Protein AF-A0A525D781-F1 (afdb_monomer_lite)

Structure (mmCIF, N/CA/C/O backbone):
data_AF-A0A525D781-F1
#
_entry.id   AF-A0A525D781-F1
#
loop_
_atom_site.group_PDB
_atom_site.id
_atom_site.type_symbol
_atom_site.label_atom_id
_atom_site.label_alt_id
_atom_site.label_comp_id
_atom_site.label_asym_id
_atom_site.label_entity_id
_atom_site.label_seq_id
_atom_site.pdbx_PDB_ins_code
_atom_site.Cartn_x
_atom_site.Cartn_y
_atom_site.Cartn_z
_atom_site.occupancy
_atom_site.B_iso_or_equiv
_atom_site.auth_seq_id
_atom_site.auth_comp_id
_atom_site.auth_asym_id
_atom_site.auth_atom_id
_atom_site.pdbx_PDB_model_num
ATOM 1 N N . MET A 1 1 ? -29.267 14.393 36.631 1.00 45.75 1 MET A N 1
ATOM 2 C CA . MET A 1 1 ? -27.882 13.921 36.833 1.00 45.75 1 MET A CA 1
ATOM 3 C C . MET A 1 1 ? -27.884 13.211 38.181 1.00 45.75 1 MET A C 1
ATOM 5 O O . MET A 1 1 ? -27.932 13.897 39.189 1.00 45.75 1 MET A O 1
ATOM 9 N N . GLY A 1 2 ? -28.061 11.885 38.208 1.00 55.06 2 GLY A N 1
ATOM 10 C CA . GLY A 1 2 ? -28.203 11.140 39.469 1.00 55.06 2 GLY A CA 1
ATOM 11 C C . GLY A 1 2 ? -26.875 11.121 40.218 1.00 55.06 2 GLY A C 1
ATOM 12 O O . GLY A 1 2 ? -25.870 10.710 39.635 1.00 55.06 2 GLY A O 1
ATOM 13 N N . ASP A 1 3 ? -26.876 11.631 41.448 1.00 62.03 3 ASP A N 1
ATOM 14 C CA . ASP A 1 3 ? -25.693 11.737 42.300 1.00 62.03 3 ASP A CA 1
ATOM 15 C C . ASP A 1 3 ? -25.183 10.323 42.621 1.00 62.03 3 ASP A C 1
ATOM 17 O O . ASP A 1 3 ? -25.962 9.394 42.845 1.00 62.03 3 ASP A O 1
ATOM 21 N N . LEU A 1 4 ? -23.863 10.132 42.627 1.00 60.19 4 LEU A N 1
ATOM 22 C CA . LEU A 1 4 ? -23.218 8.823 42.830 1.00 60.19 4 LEU A CA 1
ATOM 23 C C . LEU A 1 4 ? -23.599 8.180 44.182 1.00 60.19 4 LEU A C 1
ATOM 25 O O . LEU A 1 4 ? -23.388 6.989 44.390 1.00 60.19 4 LEU A O 1
ATOM 29 N N . LYS A 1 5 ? -24.163 8.994 45.082 1.00 66.25 5 LYS A N 1
ATOM 30 C CA . LYS A 1 5 ? -24.615 8.674 46.437 1.00 66.25 5 LYS A CA 1
ATOM 31 C C . LYS A 1 5 ? -25.881 7.817 46.496 1.00 66.25 5 LYS A C 1
ATOM 33 O O . LYS A 1 5 ? -26.073 7.142 47.500 1.00 66.25 5 LYS A O 1
ATOM 38 N N . ASP A 1 6 ? -26.694 7.805 45.439 1.00 75.62 6 ASP A N 1
ATOM 39 C CA . ASP A 1 6 ? -27.956 7.047 45.399 1.00 75.62 6 ASP A CA 1
ATOM 40 C C . ASP A 1 6 ? -27.793 5.637 44.803 1.00 75.62 6 ASP A C 1
ATOM 42 O O . ASP A 1 6 ? -28.765 4.896 44.664 1.00 75.62 6 ASP A O 1
ATOM 46 N N . LYS A 1 7 ? -26.566 5.256 44.423 1.00 75.25 7 LYS A N 1
ATOM 47 C CA . LYS A 1 7 ? -26.278 3.969 43.785 1.00 75.25 7 LYS A CA 1
ATOM 48 C C . LYS A 1 7 ? -25.976 2.889 44.810 1.00 75.25 7 LYS A C 1
ATOM 50 O O . LYS A 1 7 ? -25.176 3.071 45.727 1.00 75.25 7 LYS A O 1
ATOM 55 N N . THR A 1 8 ? -26.582 1.730 44.608 1.00 84.50 8 THR A N 1
ATOM 56 C CA . THR A 1 8 ? -26.312 0.543 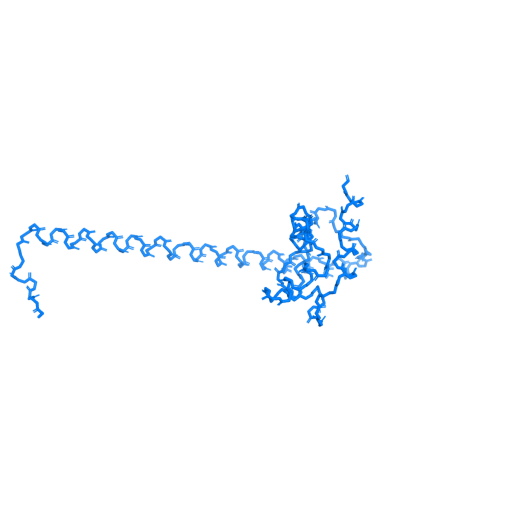45.415 1.00 84.50 8 THR A CA 1
ATOM 57 C C . THR A 1 8 ? -24.875 0.044 45.193 1.00 84.50 8 THR A C 1
ATOM 59 O O . THR A 1 8 ? -24.284 0.279 44.133 1.00 84.50 8 THR A O 1
ATOM 62 N N . PRO A 1 9 ? -24.286 -0.684 46.159 1.00 81.25 9 PRO A N 1
ATOM 63 C CA . PRO A 1 9 ? -22.937 -1.237 46.019 1.00 81.25 9 PRO A CA 1
ATOM 64 C C . PRO A 1 9 ? -22.740 -2.107 44.769 1.00 81.25 9 PRO A C 1
ATOM 66 O O . PRO A 1 9 ? -21.646 -2.132 44.212 1.00 81.25 9 PRO A O 1
ATOM 69 N N . GLU A 1 10 ? -23.787 -2.793 44.305 1.00 82.00 10 GLU A N 1
ATOM 70 C CA . GLU A 1 10 ? -23.736 -3.613 43.089 1.00 82.00 10 GLU A CA 1
ATOM 71 C C . GLU A 1 10 ? -23.741 -2.761 41.813 1.00 82.00 10 GLU A C 1
ATOM 73 O O . GLU A 1 10 ? -22.941 -3.007 40.914 1.00 82.00 10 GLU A O 1
ATOM 78 N N . GLU A 1 11 ? -24.537 -1.689 41.756 1.00 83.56 11 GLU A N 1
ATOM 79 C CA . GLU A 1 11 ? -24.507 -0.748 40.627 1.00 83.56 11 GLU A CA 1
ATOM 80 C C . GLU A 1 11 ? -23.156 -0.037 40.510 1.00 83.56 11 GLU A C 1
ATOM 82 O O . GLU A 1 11 ? -22.665 0.194 39.404 1.00 83.56 11 GLU A O 1
ATOM 87 N N . LEU A 1 12 ? -22.529 0.288 41.645 1.00 83.25 12 LEU A N 1
ATOM 88 C CA . LEU A 1 12 ? -21.184 0.859 41.669 1.00 83.25 12 LEU A CA 1
ATOM 89 C C . LEU A 1 12 ? -20.148 -0.121 41.116 1.00 83.25 12 LEU A C 1
ATOM 91 O O . LEU A 1 12 ? -19.312 0.295 40.318 1.00 83.25 12 LEU A O 1
ATOM 95 N N . LYS A 1 13 ? -20.219 -1.411 41.474 1.00 87.25 13 LYS A N 1
ATOM 96 C CA . LYS A 1 13 ? -19.325 -2.445 40.924 1.00 87.25 13 LYS A CA 1
ATOM 97 C C . LYS A 1 13 ? -19.476 -2.581 39.413 1.00 87.25 13 LYS A C 1
ATOM 99 O O . LYS A 1 13 ? -18.463 -2.642 38.719 1.00 87.25 13 LYS A O 1
ATOM 104 N N . THR A 1 14 ? -20.707 -2.600 38.903 1.00 88.25 14 THR A N 1
ATOM 105 C CA . THR A 1 14 ? -20.962 -2.694 37.459 1.00 88.25 14 THR A CA 1
ATOM 106 C C . THR A 1 14 ? -20.393 -1.487 36.722 1.00 88.25 14 THR A C 1
ATOM 108 O O . THR A 1 14 ? -19.633 -1.661 35.777 1.00 88.25 14 THR A O 1
ATOM 111 N N . ILE A 1 15 ? -20.648 -0.268 37.209 1.00 90.25 15 ILE A N 1
ATOM 112 C CA . ILE A 1 15 ? -20.107 0.957 36.597 1.00 90.25 15 ILE A CA 1
ATOM 113 C C . ILE A 1 15 ? -18.580 0.953 36.612 1.00 90.25 15 ILE A C 1
ATOM 115 O O . ILE A 1 15 ? -17.954 1.314 35.616 1.00 90.25 15 ILE A O 1
ATOM 119 N N . LEU A 1 16 ? -17.970 0.544 37.728 1.00 89.00 16 LEU A N 1
ATOM 120 C CA . LEU A 1 16 ? -16.516 0.469 37.830 1.00 89.00 16 LEU A CA 1
ATOM 121 C C . LEU A 1 16 ?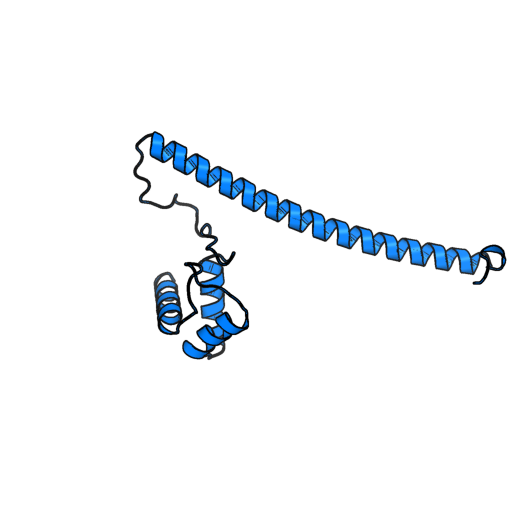 -15.948 -0.546 36.836 1.00 89.00 16 LEU A C 1
ATOM 123 O O . LEU A 1 16 ? -14.957 -0.258 36.173 1.00 89.00 16 LEU A O 1
ATOM 127 N N . SER A 1 17 ? -16.590 -1.710 36.707 1.00 91.75 17 SER A N 1
ATOM 128 C CA . SER A 1 17 ? -16.201 -2.760 35.765 1.00 91.75 17 SER A CA 1
ATOM 129 C C . SER A 1 17 ? -16.317 -2.295 34.313 1.00 91.75 17 SER A C 1
ATOM 131 O O . SER A 1 17 ? -15.383 -2.488 33.532 1.00 91.75 17 SER A O 1
ATOM 133 N N . ASP A 1 18 ? -17.404 -1.604 33.972 1.00 91.44 18 ASP A N 1
ATOM 134 C CA . ASP A 1 18 ? -17.629 -1.049 32.639 1.00 91.44 18 ASP A CA 1
ATOM 135 C C . ASP A 1 18 ? -16.590 0.022 32.296 1.00 91.44 18 ASP A C 1
ATOM 137 O O . ASP A 1 18 ? -16.028 0.015 31.197 1.00 91.44 18 ASP A O 1
ATOM 141 N N . GLN A 1 19 ? -16.269 0.909 33.245 1.00 92.62 19 GLN A N 1
ATOM 142 C CA . GLN A 1 19 ? -15.215 1.907 33.060 1.00 92.62 19 GLN A CA 1
ATOM 143 C C . GLN A 1 19 ? -13.839 1.264 32.911 1.00 92.62 19 GLN A C 1
ATOM 145 O O . GLN A 1 19 ? -13.076 1.668 32.035 1.00 92.62 19 GLN A O 1
ATOM 150 N N . PHE A 1 20 ? -13.530 0.240 33.708 1.00 94.56 20 PHE A N 1
ATOM 151 C CA . PHE A 1 20 ? -12.269 -0.487 33.589 1.00 94.56 20 PHE A CA 1
ATOM 152 C C . PHE A 1 20 ? -12.162 -1.180 32.229 1.00 94.56 20 PHE A C 1
ATOM 154 O O . PHE A 1 20 ? -11.141 -1.068 31.559 1.00 94.56 20 PHE A O 1
ATOM 161 N N . SER A 1 21 ? -13.244 -1.816 31.772 1.00 93.62 21 SER A N 1
ATOM 162 C CA . SER A 1 21 ? -13.314 -2.440 30.449 1.00 93.62 21 SER A CA 1
ATOM 163 C C . SER A 1 21 ? -13.119 -1.415 29.329 1.00 93.62 21 SER A C 1
ATOM 165 O O . SER A 1 21 ? -12.348 -1.645 28.393 1.00 93.62 21 SER A O 1
ATOM 167 N N . ALA A 1 22 ? -13.775 -0.256 29.424 1.00 93.31 22 ALA A N 1
ATOM 168 C CA . ALA A 1 22 ? -13.625 0.830 28.460 1.00 93.31 22 ALA A CA 1
ATOM 169 C C . ALA A 1 22 ? -12.191 1.382 28.435 1.00 93.31 22 ALA A C 1
ATOM 171 O O . ALA A 1 22 ? -11.635 1.603 27.355 1.00 93.31 22 ALA A O 1
ATOM 172 N N . LEU A 1 23 ? -11.575 1.545 29.608 1.00 95.94 23 LEU A N 1
ATOM 173 C CA . LEU A 1 23 ? -10.205 2.022 29.752 1.00 95.94 23 LEU A CA 1
ATOM 174 C C . LEU A 1 23 ? -9.203 1.009 29.190 1.00 95.94 23 LEU A C 1
ATOM 176 O O . LEU A 1 23 ? -8.345 1.392 28.399 1.00 95.94 23 LEU A O 1
ATOM 180 N N . SER A 1 24 ? -9.361 -0.285 29.484 1.00 93.81 24 SER A N 1
ATOM 181 C CA . SER A 1 24 ? -8.535 -1.352 28.902 1.00 93.81 24 SER A CA 1
ATOM 182 C C . SER A 1 24 ? -8.631 -1.386 27.375 1.00 93.81 24 SER A C 1
ATOM 184 O O . SER A 1 24 ? -7.610 -1.463 26.696 1.00 93.81 24 SER A O 1
ATOM 186 N N . LYS A 1 25 ? -9.840 -1.257 26.812 1.00 93.06 25 LYS A N 1
ATOM 187 C CA . LYS A 1 25 ? -10.034 -1.175 25.353 1.00 93.06 25 LYS A CA 1
ATOM 188 C C . LYS A 1 25 ? -9.361 0.058 24.752 1.00 93.06 25 LYS A C 1
ATOM 190 O O . LYS A 1 25 ? -8.808 -0.015 23.658 1.00 93.06 25 LYS A O 1
ATOM 195 N N . SER A 1 26 ? -9.427 1.196 25.442 1.00 94.56 26 SER A N 1
ATOM 196 C CA . SER A 1 26 ? -8.770 2.424 24.990 1.00 94.56 26 SER A CA 1
ATOM 197 C C . SER A 1 26 ? -7.249 2.306 25.025 1.00 94.56 26 SER A C 1
ATOM 199 O O . SER A 1 26 ? -6.592 2.750 24.087 1.00 94.56 26 SER A O 1
ATOM 201 N N . LEU A 1 27 ? -6.699 1.685 26.070 1.00 94.00 27 LEU A N 1
ATOM 202 C CA . LEU A 1 27 ? -5.265 1.443 26.192 1.00 94.00 27 LEU A CA 1
ATOM 203 C C . LEU A 1 27 ? -4.761 0.515 25.079 1.00 94.00 27 LEU A C 1
ATOM 205 O O . LEU A 1 27 ? -3.734 0.809 24.477 1.00 94.00 27 LEU A O 1
ATOM 209 N N . GLY A 1 28 ? -5.519 -0.538 24.747 1.00 92.62 28 GLY A N 1
ATOM 210 C CA . GLY A 1 28 ? -5.201 -1.425 23.623 1.00 92.62 28 GLY A CA 1
ATOM 211 C C . GLY A 1 28 ? -5.072 -0.668 22.298 1.00 92.62 28 GLY A C 1
ATOM 212 O O . GLY A 1 28 ? -4.036 -0.742 21.646 1.00 92.62 28 GLY A O 1
ATOM 213 N N . ARG A 1 29 ? -6.065 0.166 21.959 1.00 92.81 29 ARG A N 1
ATOM 214 C CA . ARG A 1 29 ? -6.011 1.001 20.743 1.00 92.81 29 ARG A CA 1
ATOM 215 C C . ARG A 1 29 ? -4.847 1.994 20.748 1.00 92.81 29 ARG A C 1
ATOM 217 O O . ARG A 1 29 ? -4.232 2.224 19.714 1.00 92.81 29 ARG A O 1
ATOM 224 N N . PHE A 1 30 ? -4.539 2.598 21.897 1.00 93.19 30 PHE A N 1
ATOM 225 C CA . PHE A 1 30 ? -3.398 3.510 22.017 1.00 93.19 30 PHE A CA 1
ATOM 226 C C . PHE A 1 30 ? -2.070 2.788 21.760 1.00 93.19 30 PHE A C 1
ATOM 228 O O . PHE A 1 30 ? -1.195 3.328 21.087 1.00 93.19 30 PHE A O 1
ATOM 235 N N . MET A 1 31 ? -1.918 1.561 22.261 1.00 89.19 31 MET A N 1
ATOM 236 C CA . MET A 1 31 ? -0.732 0.749 21.997 1.00 89.19 31 MET A CA 1
ATOM 237 C C . MET A 1 31 ? -0.610 0.371 20.517 1.00 89.19 31 MET A C 1
ATOM 239 O O . MET A 1 31 ? 0.479 0.502 19.970 1.00 89.19 31 MET A O 1
ATOM 243 N N . GLU A 1 32 ? -1.705 -0.018 19.858 1.00 90.06 32 GLU A N 1
ATOM 244 C CA . GLU A 1 32 ? -1.719 -0.327 18.416 1.00 90.06 32 GLU A CA 1
ATOM 245 C C . GLU A 1 32 ? -1.263 0.869 17.566 1.00 90.06 32 GLU A C 1
ATOM 247 O O . GLU A 1 32 ? -0.444 0.715 16.661 1.00 90.06 32 GLU A O 1
ATOM 252 N N . ILE A 1 33 ? -1.740 2.077 17.888 1.00 88.12 33 ILE A N 1
ATOM 253 C CA . ILE A 1 33 ? -1.347 3.303 17.178 1.00 88.12 33 ILE A CA 1
ATOM 254 C C . ILE A 1 33 ? 0.144 3.604 17.384 1.00 88.12 33 ILE A C 1
ATOM 256 O O . ILE A 1 33 ? 0.862 3.815 16.409 1.00 88.12 33 ILE A O 1
ATOM 260 N N . ASN A 1 34 ? 0.632 3.576 18.630 1.00 87.44 34 ASN A N 1
ATOM 261 C CA . ASN A 1 34 ? 2.053 3.820 18.907 1.00 87.44 34 ASN A CA 1
ATOM 262 C C . ASN A 1 34 ? 2.960 2.753 18.289 1.00 87.44 34 ASN A C 1
ATOM 264 O O . ASN A 1 34 ? 4.086 3.055 17.892 1.00 87.44 34 ASN A O 1
ATOM 268 N N . GLN A 1 35 ? 2.494 1.506 18.209 1.00 88.94 35 GLN A N 1
ATOM 269 C CA . GLN A 1 35 ? 3.222 0.442 17.535 1.00 88.94 35 GLN A CA 1
ATOM 270 C C . GLN A 1 35 ? 3.345 0.742 16.038 1.00 88.94 35 GLN A C 1
ATOM 272 O O . GLN A 1 35 ? 4.458 0.732 15.515 1.00 88.94 35 GLN A O 1
ATOM 277 N N . ALA A 1 36 ? 2.241 1.087 15.369 1.00 80.69 36 ALA A N 1
ATOM 278 C CA . ALA A 1 36 ? 2.262 1.456 13.954 1.00 80.69 36 ALA A CA 1
ATOM 279 C C . ALA A 1 36 ? 3.173 2.669 13.679 1.00 80.69 36 ALA A C 1
ATOM 281 O O . ALA A 1 36 ? 3.896 2.694 12.679 1.00 80.69 36 ALA A O 1
ATOM 282 N N . GLU A 1 37 ? 3.184 3.652 14.584 1.00 81.69 37 GLU A N 1
ATOM 283 C CA . GLU A 1 37 ? 4.069 4.817 14.503 1.00 81.69 37 GLU A CA 1
ATOM 284 C C . GLU A 1 37 ? 5.542 4.435 14.690 1.00 81.69 37 GLU A C 1
ATOM 286 O O . GLU A 1 37 ? 6.389 4.829 13.888 1.00 81.69 37 GLU A O 1
ATOM 291 N N . THR A 1 38 ? 5.849 3.585 15.672 1.00 77.12 38 THR A N 1
ATOM 292 C CA . THR A 1 38 ? 7.210 3.078 15.910 1.00 77.12 38 THR A CA 1
ATOM 293 C C . THR A 1 38 ? 7.727 2.288 14.708 1.00 77.12 38 THR A C 1
ATOM 295 O O . THR A 1 38 ? 8.861 2.479 14.272 1.00 77.12 38 THR A O 1
ATOM 298 N N . GLU A 1 39 ? 6.893 1.428 14.126 1.00 80.00 39 GLU A N 1
ATOM 299 C CA . GLU A 1 39 ? 7.237 0.675 12.922 1.00 80.00 39 GLU A CA 1
ATOM 300 C C . GLU A 1 39 ? 7.484 1.609 11.732 1.00 80.00 39 GLU A C 1
ATOM 302 O O . GLU A 1 39 ? 8.442 1.415 10.984 1.00 80.00 39 GLU A O 1
ATOM 307 N N . SER A 1 40 ? 6.676 2.662 11.575 1.00 72.75 40 SER A N 1
ATOM 308 C CA . SER A 1 40 ? 6.890 3.676 10.538 1.00 72.75 40 SER A CA 1
ATOM 309 C C . SER A 1 40 ? 8.198 4.438 10.724 1.00 72.75 40 SER A C 1
ATOM 311 O O . SER A 1 40 ? 8.934 4.649 9.757 1.00 72.75 40 SER A O 1
ATOM 313 N N . GLN A 1 41 ? 8.520 4.804 11.964 1.00 79.06 41 GLN A N 1
ATOM 314 C CA . GLN A 1 41 ? 9.767 5.483 12.291 1.00 79.06 41 GLN A CA 1
ATOM 315 C C . GLN A 1 41 ? 10.977 4.585 12.014 1.00 79.06 41 GLN A C 1
ATOM 317 O O . GLN A 1 41 ? 11.959 5.043 11.434 1.00 79.06 41 GLN A O 1
ATOM 322 N N . ASN A 1 42 ? 10.895 3.297 12.360 1.00 71.69 42 ASN A N 1
ATOM 323 C CA . ASN A 1 42 ? 11.948 2.322 12.079 1.00 71.69 42 ASN A CA 1
ATOM 324 C C . ASN A 1 42 ? 12.176 2.155 10.574 1.00 71.69 42 ASN A C 1
ATOM 326 O O . ASN A 1 42 ? 13.323 2.213 10.137 1.00 71.69 42 ASN A O 1
ATOM 330 N N . ARG A 1 43 ? 11.102 2.063 9.778 1.00 73.00 43 ARG A N 1
ATOM 331 C CA . ARG A 1 43 ? 11.200 2.030 8.308 1.00 73.00 43 ARG A CA 1
ATOM 332 C C . ARG A 1 43 ? 11.893 3.274 7.752 1.00 73.00 43 ARG A C 1
ATOM 334 O O . ARG A 1 43 ? 12.744 3.173 6.872 1.00 73.00 43 ARG A O 1
ATOM 341 N N . CYS A 1 44 ? 11.556 4.454 8.274 1.00 73.88 44 CYS A N 1
ATOM 342 C CA . CYS A 1 44 ? 12.191 5.705 7.861 1.00 73.88 44 CYS A CA 1
ATOM 343 C C . CYS A 1 44 ? 13.681 5.744 8.242 1.00 73.88 44 CYS A C 1
ATOM 345 O O . CYS A 1 44 ? 14.524 6.094 7.416 1.00 73.88 44 CYS A O 1
ATOM 347 N N . ASN A 1 45 ? 14.021 5.336 9.466 1.00 71.50 45 ASN A N 1
ATOM 348 C CA . ASN A 1 45 ? 15.399 5.313 9.958 1.00 71.50 45 ASN A CA 1
ATOM 349 C C . ASN A 1 45 ? 16.280 4.347 9.164 1.00 71.50 45 ASN A C 1
ATOM 351 O O . ASN A 1 45 ? 17.399 4.702 8.794 1.00 71.50 45 ASN A O 1
ATOM 355 N N . GLU A 1 46 ? 15.769 3.149 8.878 1.00 72.31 46 GLU A N 1
ATOM 356 C CA . GLU A 1 46 ? 16.432 2.179 8.009 1.00 72.31 46 GLU A CA 1
ATOM 357 C C . GLU A 1 46 ? 16.678 2.810 6.638 1.00 72.31 46 GLU A C 1
ATOM 359 O O . GLU A 1 46 ? 17.812 2.845 6.161 1.00 72.31 46 GLU A O 1
ATOM 364 N N . SER A 1 47 ? 15.660 3.469 6.079 1.00 69.75 47 SER A N 1
ATOM 365 C CA . SER A 1 47 ? 15.770 4.136 4.788 1.00 69.75 47 SER A CA 1
ATOM 366 C C . SER A 1 47 ? 16.868 5.207 4.723 1.00 69.75 47 SER A C 1
ATOM 368 O O . SER A 1 47 ? 17.681 5.276 3.793 1.00 69.75 47 SER A O 1
ATOM 370 N N . VAL A 1 48 ? 16.913 6.049 5.753 1.00 71.00 48 VAL A N 1
ATOM 371 C CA . VAL A 1 48 ? 17.940 7.080 5.910 1.00 71.00 48 VAL A CA 1
ATOM 372 C C . VAL A 1 48 ? 19.328 6.449 6.050 1.00 71.00 48 VAL A C 1
ATOM 374 O O . VAL A 1 48 ? 20.286 6.952 5.461 1.00 71.00 48 VAL A O 1
ATOM 377 N N . SER A 1 49 ? 19.444 5.327 6.765 1.00 69.75 49 SER A N 1
ATOM 378 C CA . SER A 1 49 ? 20.697 4.575 6.883 1.00 69.75 49 SER A CA 1
ATOM 379 C C . SER A 1 49 ? 21.205 4.107 5.514 1.00 69.75 49 SER A C 1
ATOM 381 O O . SER A 1 49 ? 22.337 4.423 5.147 1.00 69.75 49 SER A O 1
ATOM 383 N N . HIS A 1 50 ? 20.342 3.484 4.701 1.00 65.81 50 HIS A N 1
ATOM 384 C CA . HIS A 1 50 ? 20.685 3.041 3.341 1.00 65.81 50 HIS A CA 1
ATOM 385 C C . HIS A 1 50 ? 21.144 4.199 2.446 1.00 65.81 50 HIS A C 1
ATOM 387 O O . HIS A 1 50 ? 22.110 4.072 1.687 1.00 65.81 50 HIS A O 1
ATOM 393 N N . PHE A 1 51 ? 20.491 5.359 2.553 1.00 80.94 51 PHE A N 1
ATOM 394 C CA . PHE A 1 51 ? 20.913 6.563 1.841 1.00 80.94 51 PHE A CA 1
ATOM 395 C C . PHE A 1 51 ? 22.333 6.998 2.232 1.00 80.94 51 PHE A C 1
ATOM 397 O O . PHE A 1 51 ? 23.159 7.265 1.355 1.00 80.94 51 PHE A O 1
ATOM 404 N N . PHE A 1 52 ? 22.650 7.034 3.529 1.00 82.19 52 PHE A N 1
ATOM 405 C CA . PHE A 1 52 ? 23.988 7.403 3.989 1.00 82.19 52 PHE A CA 1
ATOM 406 C C . PHE A 1 52 ? 25.052 6.388 3.573 1.00 82.19 52 PHE A C 1
ATOM 408 O O . PHE A 1 52 ? 26.123 6.797 3.123 1.00 82.19 52 PHE A O 1
ATOM 415 N N . THR A 1 53 ? 24.755 5.088 3.631 1.00 74.00 53 THR A N 1
ATOM 416 C CA . THR A 1 53 ? 25.644 4.040 3.107 1.00 74.00 53 THR A CA 1
ATOM 417 C C . THR A 1 53 ? 25.929 4.255 1.620 1.00 74.00 53 THR A C 1
ATOM 419 O O . THR A 1 53 ? 27.077 4.155 1.185 1.00 74.00 53 THR A O 1
ATOM 422 N N . ARG A 1 54 ? 24.919 4.652 0.836 1.00 70.75 54 ARG A N 1
ATOM 423 C CA . ARG A 1 54 ? 25.088 4.961 -0.590 1.00 70.75 54 ARG A CA 1
ATOM 424 C C . ARG A 1 54 ? 25.970 6.187 -0.834 1.00 70.75 54 ARG A C 1
ATOM 426 O O . ARG A 1 54 ? 26.784 6.169 -1.755 1.00 70.75 54 ARG A O 1
ATOM 433 N N . ILE A 1 55 ? 25.832 7.240 -0.024 1.00 77.81 55 ILE A N 1
ATOM 434 C CA . ILE A 1 55 ? 26.726 8.408 -0.092 1.00 77.81 55 ILE A CA 1
ATOM 435 C C . ILE A 1 55 ? 28.162 7.992 0.217 1.00 77.81 55 ILE A C 1
ATOM 437 O O . ILE A 1 55 ? 29.077 8.401 -0.491 1.00 77.81 55 ILE A O 1
ATOM 441 N N . GLN A 1 56 ? 28.369 7.180 1.253 1.00 76.50 56 GLN A N 1
ATOM 442 C CA . GLN A 1 56 ? 29.707 6.722 1.621 1.00 76.50 56 GLN A CA 1
ATOM 443 C C . GLN A 1 56 ? 30.362 5.929 0.484 1.00 76.50 56 GLN A C 1
ATOM 445 O O . GLN A 1 56 ? 31.495 6.232 0.123 1.00 76.50 56 GLN A O 1
ATOM 450 N N . ALA A 1 57 ? 29.631 5.000 -0.140 1.00 72.81 57 ALA A N 1
ATOM 451 C CA . ALA A 1 57 ? 30.110 4.239 -1.295 1.00 72.81 57 ALA A CA 1
ATOM 452 C C . ALA A 1 57 ? 30.449 5.145 -2.496 1.00 72.81 57 ALA A C 1
ATOM 454 O O . ALA A 1 57 ? 31.498 4.997 -3.123 1.00 72.81 57 ALA A O 1
ATOM 455 N N . PHE A 1 58 ? 29.606 6.145 -2.782 1.00 79.06 58 PHE A N 1
ATOM 456 C CA . PHE A 1 58 ? 29.880 7.131 -3.832 1.00 79.06 58 PHE A CA 1
ATOM 457 C C . PHE A 1 58 ? 31.163 7.921 -3.570 1.00 79.06 58 PHE A C 1
ATOM 459 O O . PHE A 1 58 ? 31.997 8.072 -4.462 1.00 79.06 58 PHE A O 1
ATOM 466 N N . LEU A 1 59 ? 31.328 8.421 -2.343 1.00 80.19 59 LEU A N 1
ATOM 467 C CA . LEU A 1 59 ? 32.511 9.179 -1.940 1.00 80.19 59 LEU A CA 1
ATOM 468 C C . LEU A 1 59 ? 33.776 8.309 -1.937 1.00 80.19 59 LEU A C 1
ATOM 470 O O . LEU A 1 59 ? 34.861 8.823 -2.198 1.00 80.19 59 LEU A O 1
ATOM 474 N N . ALA A 1 60 ? 33.637 7.003 -1.703 1.00 85.00 60 ALA A N 1
ATOM 475 C CA . ALA A 1 60 ? 34.711 6.020 -1.829 1.00 85.00 60 ALA A CA 1
ATOM 476 C C . ALA A 1 60 ? 35.069 5.680 -3.292 1.00 85.00 60 ALA A C 1
ATOM 478 O O . ALA A 1 60 ? 36.012 4.929 -3.533 1.00 85.00 60 ALA A O 1
ATOM 479 N N . GLY A 1 61 ? 34.358 6.246 -4.276 1.00 78.25 61 GLY A N 1
ATOM 480 C CA . GLY A 1 61 ? 34.609 6.019 -5.700 1.00 78.25 61 GLY A CA 1
ATOM 481 C C . GLY A 1 61 ? 34.032 4.706 -6.232 1.00 78.25 61 GLY A C 1
ATOM 482 O O . GLY A 1 61 ? 34.418 4.268 -7.317 1.00 78.25 61 GLY A O 1
ATOM 483 N N . GLU A 1 62 ? 33.115 4.071 -5.497 1.00 75.56 62 GLU A N 1
ATOM 484 C CA . GLU A 1 62 ? 32.451 2.845 -5.936 1.00 75.56 62 GLU A CA 1
ATOM 485 C C . GLU A 1 62 ? 31.388 3.131 -7.009 1.00 75.56 62 GLU A C 1
ATOM 487 O O . GLU A 1 62 ? 30.6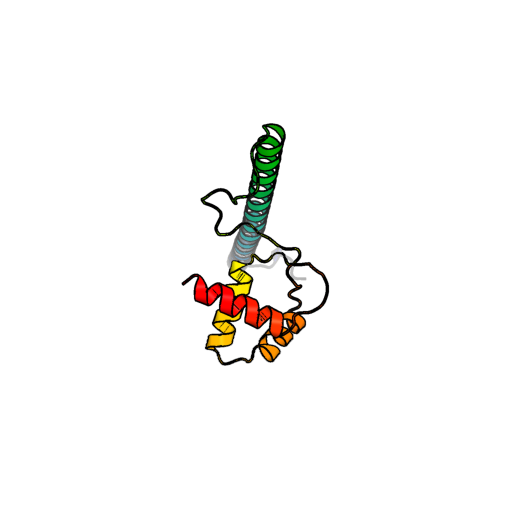91 4.152 -7.007 1.00 75.56 62 GLU A O 1
ATOM 492 N N . ASN A 1 63 ? 31.249 2.207 -7.962 1.00 64.44 63 ASN A N 1
ATOM 493 C CA . ASN A 1 63 ? 30.283 2.335 -9.046 1.00 64.44 63 ASN A CA 1
ATOM 494 C C . ASN A 1 63 ? 28.873 1.960 -8.555 1.00 64.44 63 ASN A C 1
ATOM 496 O O . ASN A 1 63 ? 28.532 0.786 -8.443 1.00 64.44 63 ASN A O 1
ATOM 500 N N . ILE A 1 64 ? 28.029 2.965 -8.311 1.00 62.53 64 ILE A N 1
ATOM 501 C CA . ILE A 1 64 ? 26.679 2.802 -7.737 1.00 62.53 64 ILE A CA 1
ATOM 502 C C . ILE A 1 64 ? 25.611 2.291 -8.730 1.00 62.53 64 ILE A C 1
ATOM 504 O O . ILE A 1 64 ? 24.411 2.523 -8.541 1.00 62.53 64 ILE A O 1
ATOM 508 N N . SER A 1 65 ? 26.017 1.647 -9.827 1.00 55.62 65 SER A N 1
ATOM 509 C CA . SER A 1 65 ? 25.097 1.236 -10.900 1.00 55.62 65 SER A CA 1
ATOM 510 C C . SER A 1 65 ? 24.340 -0.063 -10.611 1.00 55.62 65 SER A C 1
ATOM 512 O O . SER A 1 65 ? 23.422 -0.396 -11.359 1.00 55.62 65 SER A O 1
ATOM 514 N N . GLN A 1 66 ? 24.681 -0.792 -9.543 1.00 51.09 66 GLN A N 1
ATOM 515 C CA . GLN A 1 66 ? 23.948 -1.989 -9.129 1.00 51.09 66 GLN A CA 1
ATOM 516 C C . GLN A 1 66 ? 23.209 -1.768 -7.801 1.00 51.09 66 GLN A C 1
ATOM 518 O O . GLN A 1 66 ? 23.795 -1.220 -6.866 1.00 51.09 66 GLN A O 1
ATOM 523 N N . PRO A 1 67 ? 21.931 -2.186 -7.696 1.00 48.28 67 PRO A N 1
ATOM 524 C CA . PRO A 1 67 ? 21.282 -2.329 -6.400 1.00 48.28 67 PRO A CA 1
ATOM 525 C C . PRO A 1 67 ? 22.042 -3.383 -5.587 1.00 48.28 67 PRO A C 1
ATOM 527 O O . PRO A 1 67 ? 22.430 -4.421 -6.130 1.00 48.28 67 PRO A O 1
ATOM 530 N N . LEU A 1 68 ? 22.284 -3.096 -4.306 1.00 50.16 68 LEU A N 1
ATOM 531 C CA . LEU A 1 68 ? 22.919 -4.032 -3.381 1.00 50.16 68 LEU A CA 1
ATOM 532 C C . LEU A 1 68 ? 22.115 -5.337 -3.392 1.00 50.16 68 LEU A C 1
ATOM 534 O O . LEU A 1 68 ? 20.893 -5.338 -3.225 1.00 50.16 68 LEU A O 1
ATOM 538 N N . SER A 1 69 ? 22.801 -6.446 -3.664 1.00 44.69 69 SER A N 1
ATOM 539 C CA . SER A 1 69 ? 22.204 -7.777 -3.734 1.00 44.69 69 SER A CA 1
ATOM 540 C C . SER A 1 69 ? 21.590 -8.125 -2.376 1.00 44.69 69 SER A C 1
ATOM 542 O O . SER A 1 69 ? 22.308 -8.465 -1.438 1.00 44.69 69 SER A O 1
ATOM 544 N N . GLY A 1 70 ? 20.269 -7.986 -2.283 1.00 44.38 70 GLY A N 1
ATOM 545 C CA . GLY A 1 70 ? 19.476 -8.192 -1.070 1.00 44.38 70 GLY A CA 1
ATOM 546 C C . GLY A 1 70 ? 18.206 -7.334 -1.017 1.00 44.38 70 GLY A C 1
ATOM 547 O O . GLY A 1 70 ? 17.275 -7.675 -0.298 1.00 44.38 70 GLY A O 1
ATOM 548 N N . GLU A 1 71 ? 18.123 -6.259 -1.807 1.00 46.25 71 GLU A N 1
ATOM 549 C CA . GLU A 1 71 ? 17.030 -5.277 -1.732 1.00 46.25 71 GLU A CA 1
ATOM 550 C C . GLU A 1 71 ? 15.929 -5.493 -2.793 1.00 46.25 71 GLU A C 1
ATOM 552 O O . GLU A 1 71 ? 15.686 -4.661 -3.670 1.00 46.25 71 GLU A O 1
ATOM 557 N N . GLU A 1 72 ? 15.204 -6.608 -2.713 1.00 44.66 72 GLU A N 1
ATOM 558 C CA . GLU A 1 72 ? 13.909 -6.755 -3.392 1.00 44.66 72 GLU A CA 1
ATOM 559 C C . GLU A 1 72 ? 12.798 -6.104 -2.547 1.00 44.66 72 GLU A C 1
ATOM 561 O O . GLU A 1 72 ? 12.003 -6.791 -1.919 1.00 44.66 72 GLU A O 1
ATOM 566 N N . GLY A 1 73 ? 12.743 -4.770 -2.496 1.00 43.81 73 GLY A N 1
ATOM 567 C CA . GLY A 1 73 ? 11.643 -4.077 -1.795 1.00 43.81 73 GLY A CA 1
ATOM 568 C C . GLY A 1 73 ? 11.779 -2.563 -1.630 1.00 43.81 73 GLY A C 1
ATOM 569 O O . GLY A 1 73 ? 10.828 -1.892 -1.240 1.00 43.81 73 GLY A O 1
ATOM 570 N N . TYR A 1 74 ? 12.935 -1.992 -1.958 1.00 50.16 74 TYR A N 1
ATOM 571 C CA . TYR A 1 74 ? 13.333 -0.691 -1.429 1.00 50.16 74 TYR A CA 1
ATOM 572 C C . TYR A 1 74 ? 13.217 0.470 -2.441 1.00 50.16 74 TYR A C 1
ATOM 574 O O . TYR A 1 74 ? 14.137 1.249 -2.669 1.00 50.16 74 TYR A O 1
ATOM 582 N N . VAL A 1 75 ? 12.062 0.601 -3.097 1.00 51.97 75 VAL A N 1
ATOM 583 C CA . VAL A 1 75 ? 11.716 1.842 -3.815 1.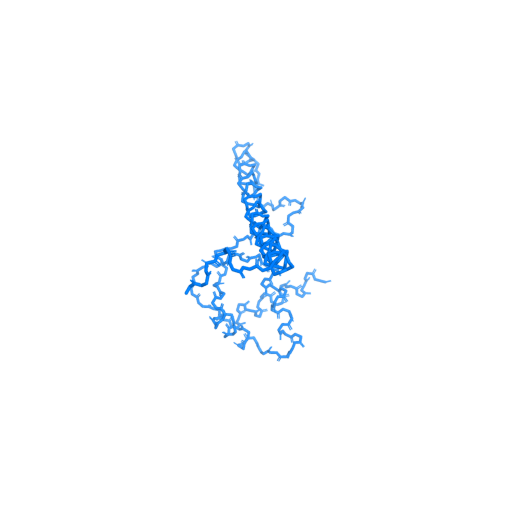00 51.97 75 VAL A CA 1
ATOM 584 C C . VAL A 1 75 ? 10.315 2.238 -3.389 1.00 51.97 75 VAL A C 1
ATOM 586 O O . VAL A 1 75 ? 9.344 1.813 -4.014 1.00 51.97 75 VAL A O 1
ATOM 589 N N . ILE A 1 76 ? 10.230 3.013 -2.306 1.00 50.75 76 ILE A N 1
ATOM 590 C CA . ILE A 1 76 ? 9.033 3.788 -1.985 1.00 50.75 76 ILE A CA 1
ATOM 591 C C . ILE A 1 76 ? 9.047 4.961 -2.961 1.00 50.75 76 ILE A C 1
ATOM 593 O O . ILE A 1 76 ? 9.899 5.847 -2.889 1.00 50.75 76 ILE A O 1
ATOM 597 N N . ASP A 1 77 ? 8.182 4.892 -3.961 1.00 56.16 77 ASP A N 1
ATOM 598 C CA . ASP A 1 77 ? 8.005 5.984 -4.906 1.00 56.16 77 ASP A CA 1
ATOM 599 C C . ASP A 1 77 ? 7.285 7.172 -4.233 1.00 56.16 77 ASP A C 1
ATOM 601 O O . ASP A 1 77 ? 6.925 7.136 -3.054 1.00 56.16 77 ASP A O 1
ATOM 605 N N . ALA A 1 78 ? 7.026 8.243 -4.986 1.00 53.88 78 ALA A N 1
ATOM 606 C CA . ALA A 1 78 ? 6.240 9.370 -4.477 1.00 53.88 78 ALA A CA 1
ATOM 607 C C . ALA A 1 78 ? 4.808 8.978 -4.037 1.00 53.88 78 ALA A C 1
ATOM 609 O O . ALA A 1 78 ? 4.118 9.799 -3.437 1.00 53.88 78 ALA A O 1
ATOM 610 N N . SER A 1 79 ? 4.361 7.753 -4.339 1.00 55.94 79 SER A N 1
ATOM 611 C CA . SER A 1 79 ? 3.066 7.201 -3.946 1.00 55.94 79 SER A CA 1
ATOM 612 C C . SER A 1 79 ? 3.057 6.540 -2.576 1.00 55.94 79 SER A C 1
ATOM 614 O O . SER A 1 79 ? 1.981 6.228 -2.073 1.00 55.94 79 SER A O 1
ATOM 616 N N . GLY A 1 80 ? 4.219 6.351 -1.945 1.00 62.88 80 GLY A N 1
ATOM 617 C CA . GLY A 1 80 ? 4.295 5.617 -0.685 1.00 62.88 80 GLY A CA 1
ATOM 618 C C . GLY A 1 80 ? 4.157 4.102 -0.862 1.00 62.88 80 GLY A C 1
ATOM 619 O O . GLY A 1 80 ? 4.228 3.380 0.129 1.00 62.88 80 GLY A O 1
ATOM 620 N N . HIS A 1 81 ? 3.992 3.620 -2.098 1.00 67.56 81 HIS A N 1
ATOM 621 C CA . HIS A 1 81 ? 3.906 2.203 -2.419 1.00 67.56 81 HIS A CA 1
ATOM 622 C C . HIS A 1 81 ? 5.225 1.692 -2.979 1.00 67.56 81 HIS A C 1
ATOM 624 O O . HIS A 1 81 ? 5.920 2.360 -3.751 1.00 67.56 81 HIS A O 1
ATOM 630 N N . THR A 1 82 ? 5.560 0.454 -2.636 1.00 77.50 82 THR A N 1
ATOM 631 C CA . THR A 1 82 ? 6.671 -0.217 -3.300 1.00 77.50 82 THR A CA 1
ATOM 632 C C . THR A 1 82 ? 6.255 -0.634 -4.707 1.00 77.50 82 THR A C 1
ATOM 634 O O . THR A 1 82 ? 5.105 -0.994 -4.981 1.00 77.50 82 THR A O 1
ATOM 637 N N . LYS A 1 83 ? 7.215 -0.674 -5.635 1.00 80.44 83 LYS A N 1
ATOM 638 C CA . LYS A 1 83 ? 6.973 -1.221 -6.982 1.00 80.44 83 LYS A CA 1
ATOM 639 C C . LYS A 1 83 ? 6.365 -2.628 -6.942 1.00 80.44 83 LYS A C 1
ATOM 641 O O . LYS A 1 83 ? 5.555 -2.961 -7.805 1.00 80.44 83 LYS A O 1
ATOM 646 N N . GLN A 1 84 ? 6.745 -3.443 -5.959 1.00 79.69 84 GLN A N 1
ATOM 647 C CA . GLN A 1 84 ? 6.217 -4.794 -5.776 1.00 79.69 84 GLN A CA 1
ATOM 648 C C . GLN A 1 84 ? 4.748 -4.796 -5.346 1.00 79.69 84 GLN A C 1
ATOM 650 O O . GLN A 1 84 ? 3.978 -5.592 -5.880 1.00 79.69 84 GLN A O 1
ATOM 655 N N . GLU A 1 85 ? 4.337 -3.904 -4.445 1.00 82.44 85 GLU A N 1
ATOM 656 C CA . GLU A 1 85 ? 2.935 -3.761 -4.028 1.00 82.44 85 GLU A CA 1
ATOM 657 C C . GLU A 1 85 ? 2.047 -3.369 -5.207 1.00 82.44 85 GLU A C 1
ATOM 659 O O . GLU A 1 85 ? 1.040 -4.026 -5.480 1.00 82.44 85 GLU A O 1
ATOM 664 N N . VAL A 1 86 ? 2.468 -2.353 -5.966 1.00 87.62 86 VAL A N 1
ATOM 665 C CA . VAL A 1 86 ? 1.743 -1.886 -7.154 1.00 87.62 86 VAL A CA 1
ATOM 666 C C . VAL A 1 86 ? 1.629 -3.005 -8.192 1.00 87.62 86 VAL A C 1
ATOM 668 O O . VAL A 1 86 ? 0.553 -3.251 -8.736 1.00 87.62 86 VAL A O 1
ATOM 671 N N . VAL A 1 87 ? 2.719 -3.730 -8.453 1.00 89.38 87 VAL A N 1
ATOM 672 C CA . VAL A 1 87 ? 2.717 -4.879 -9.370 1.00 89.38 87 VAL A CA 1
ATOM 673 C C . VAL A 1 87 ? 1.811 -6.004 -8.867 1.00 89.38 87 VAL A C 1
ATOM 675 O O . VAL A 1 87 ? 1.055 -6.566 -9.658 1.00 89.38 87 VAL A O 1
ATOM 678 N N . SER A 1 88 ? 1.845 -6.320 -7.574 1.00 89.62 88 SER A N 1
ATOM 679 C CA . SER A 1 88 ? 1.008 -7.367 -6.974 1.00 89.62 88 SER A CA 1
ATOM 680 C C . SER A 1 88 ? -0.476 -7.027 -7.087 1.00 89.62 88 SER A C 1
ATOM 682 O O . SER A 1 88 ? -1.287 -7.892 -7.418 1.00 89.62 88 SER A O 1
ATOM 684 N N . LEU A 1 89 ? -0.828 -5.753 -6.905 1.00 90.44 89 LEU A N 1
ATOM 685 C CA . LEU A 1 89 ? -2.184 -5.260 -7.112 1.00 90.44 89 LEU A CA 1
ATOM 686 C C . LEU A 1 89 ? -2.612 -5.364 -8.585 1.00 90.44 89 LEU A C 1
ATOM 688 O O . LEU A 1 89 ? -3.712 -5.828 -8.870 1.00 90.44 89 LEU A O 1
ATOM 692 N N . ILE A 1 90 ? -1.740 -5.000 -9.533 1.00 92.25 90 ILE A N 1
ATOM 693 C CA . ILE A 1 90 ? -2.018 -5.161 -10.971 1.00 92.25 90 ILE A CA 1
ATOM 694 C C . ILE A 1 90 ? -2.266 -6.636 -11.316 1.00 92.25 90 ILE A C 1
ATOM 696 O O . ILE A 1 90 ? -3.195 -6.936 -12.066 1.00 92.25 90 ILE A O 1
ATOM 700 N N . LEU A 1 91 ? -1.455 -7.556 -10.783 1.00 92.50 91 LEU A N 1
ATOM 701 C CA . LEU A 1 91 ? -1.628 -8.994 -11.001 1.00 92.50 91 LEU A CA 1
ATOM 702 C C . LEU A 1 91 ? -2.981 -9.479 -10.462 1.00 92.50 91 LEU A C 1
ATOM 704 O O . LEU A 1 91 ? -3.723 -10.112 -11.209 1.00 92.50 91 LEU A O 1
ATOM 708 N N . SER A 1 92 ? -3.349 -9.116 -9.228 1.00 93.00 92 SER A N 1
ATOM 709 C CA . SER A 1 92 ? -4.616 -9.567 -8.633 1.00 93.00 92 SER A CA 1
ATOM 710 C C . SER A 1 92 ? -5.844 -9.038 -9.382 1.00 93.00 92 SER A C 1
ATOM 712 O O . SER A 1 92 ? -6.812 -9.771 -9.577 1.00 93.00 92 SER A O 1
ATOM 714 N N . LEU A 1 93 ? -5.801 -7.792 -9.866 1.00 92.06 93 LEU A N 1
ATOM 715 C CA . LEU A 1 93 ? -6.887 -7.214 -10.660 1.00 92.06 93 LEU A CA 1
ATOM 716 C C . LEU A 1 93 ? -6.977 -7.851 -12.053 1.00 92.06 93 LEU A C 1
ATOM 718 O O . LEU A 1 93 ? -8.073 -8.013 -12.592 1.00 92.06 93 LEU A O 1
ATOM 722 N N . ARG A 1 94 ? -5.844 -8.269 -12.631 1.00 93.75 94 ARG A N 1
ATOM 723 C CA . ARG A 1 94 ? -5.841 -9.043 -13.880 1.00 93.75 94 ARG A CA 1
ATOM 724 C C . ARG A 1 94 ? -6.397 -10.447 -13.696 1.00 93.75 94 ARG A C 1
ATOM 726 O O . ARG A 1 94 ? -7.121 -10.900 -14.580 1.00 93.75 94 ARG A O 1
ATOM 733 N N . ASP A 1 95 ? -6.132 -11.089 -12.564 1.00 91.94 95 ASP A N 1
ATOM 734 C CA . ASP A 1 95 ? -6.712 -12.393 -12.228 1.00 91.94 95 ASP A CA 1
ATOM 735 C C . ASP A 1 95 ? -8.236 -12.305 -12.021 1.00 91.94 95 ASP A C 1
ATOM 737 O O . ASP A 1 95 ? -8.964 -13.241 -12.339 1.00 91.94 95 ASP A O 1
ATOM 741 N N . GLN A 1 96 ? -8.742 -11.144 -11.589 1.00 92.81 96 GLN A N 1
ATOM 742 C CA . GLN A 1 96 ? -10.179 -10.833 -11.522 1.00 92.81 96 GLN A CA 1
ATOM 743 C C . GLN A 1 96 ? -10.808 -10.490 -12.888 1.00 92.81 96 GLN A C 1
ATOM 745 O O . GLN A 1 96 ? -12.010 -10.252 -12.973 1.00 92.81 96 GLN A O 1
ATOM 750 N N . GLY A 1 97 ? -10.020 -10.460 -13.967 1.00 94.00 97 GLY A N 1
ATOM 751 C CA . GLY A 1 97 ? -10.505 -10.228 -15.328 1.00 94.00 97 GLY A CA 1
ATOM 752 C C . GLY A 1 97 ? -10.609 -8.761 -15.756 1.00 94.00 97 GLY A C 1
ATOM 753 O O . GLY A 1 97 ? -11.034 -8.508 -16.883 1.00 94.00 97 GLY A O 1
ATOM 754 N N . LEU A 1 98 ? -10.181 -7.794 -14.933 1.00 95.19 98 LEU A N 1
ATOM 755 C CA . LEU A 1 98 ? -10.243 -6.368 -15.289 1.00 95.19 98 LEU A CA 1
ATOM 756 C C . LEU A 1 98 ? -9.300 -6.038 -16.447 1.00 95.19 98 LEU A C 1
ATOM 758 O O . LEU A 1 98 ? -8.179 -6.552 -16.510 1.00 95.19 98 LEU A O 1
ATOM 762 N N . THR A 1 99 ? -9.712 -5.149 -17.352 1.00 96.44 99 THR A N 1
ATOM 763 C CA . THR A 1 99 ? -8.837 -4.686 -18.440 1.00 96.44 99 THR A CA 1
ATOM 764 C C . THR A 1 99 ? -7.762 -3.727 -17.920 1.00 96.44 99 THR A C 1
ATOM 766 O O . THR A 1 99 ? -7.869 -3.179 -16.825 1.00 96.44 99 THR A O 1
ATOM 769 N N . PHE A 1 100 ? -6.695 -3.497 -18.692 1.00 94.38 100 PHE A N 1
ATOM 770 C CA . PHE A 1 100 ? -5.649 -2.550 -18.282 1.00 94.38 100 PHE A CA 1
ATOM 771 C C . PHE A 1 100 ? -6.165 -1.109 -18.151 1.00 94.38 100 PHE A C 1
ATOM 773 O O . PHE A 1 100 ? -5.655 -0.367 -17.312 1.00 94.38 100 PHE A O 1
ATOM 780 N N . ASP A 1 101 ? -7.173 -0.729 -18.943 1.00 95.56 101 ASP A N 1
ATOM 781 C CA . ASP A 1 101 ? -7.852 0.564 -18.812 1.00 95.56 101 ASP A CA 1
ATOM 782 C C . ASP A 1 101 ? -8.658 0.637 -17.512 1.00 95.56 101 ASP A C 1
ATOM 784 O O . ASP A 1 101 ? -8.581 1.640 -16.803 1.00 95.56 101 ASP A O 1
ATOM 788 N N . ASP A 1 102 ? -9.371 -0.434 -17.151 1.00 95.88 102 ASP A N 1
ATOM 789 C CA . ASP A 1 102 ? -10.139 -0.483 -15.899 1.00 95.88 102 ASP A CA 1
ATOM 790 C C . ASP A 1 102 ? -9.224 -0.418 -14.674 1.00 95.88 102 ASP A C 1
ATOM 792 O O . ASP A 1 102 ? -9.534 0.262 -13.701 1.00 95.88 102 ASP A O 1
ATOM 796 N N . ILE A 1 103 ? -8.059 -1.068 -14.733 1.00 95.38 103 ILE A N 1
ATOM 797 C CA . ILE A 1 103 ? -7.059 -1.008 -13.659 1.00 95.38 103 ILE A CA 1
ATOM 798 C C . ILE A 1 103 ? -6.499 0.410 -13.516 1.00 95.38 103 ILE A C 1
ATOM 800 O O . ILE A 1 103 ? -6.371 0.908 -12.399 1.00 95.38 103 ILE A O 1
ATOM 804 N N . ALA A 1 104 ? -6.189 1.080 -14.629 1.00 94.56 104 ALA A N 1
ATOM 805 C CA . ALA A 1 104 ? -5.706 2.457 -14.600 1.00 94.56 104 ALA A CA 1
ATOM 806 C C . ALA A 1 104 ? -6.748 3.405 -13.982 1.00 94.56 104 ALA A C 1
ATOM 808 O O . ALA A 1 104 ? -6.409 4.190 -13.097 1.00 94.56 104 ALA A O 1
ATOM 809 N N . LYS A 1 105 ? -8.021 3.275 -14.378 1.00 94.50 105 LYS A N 1
ATOM 810 C CA . LYS A 1 105 ? -9.131 4.028 -13.774 1.00 94.50 105 LYS A CA 1
ATOM 811 C C . LYS A 1 105 ? -9.279 3.728 -12.287 1.00 94.50 105 LYS A C 1
ATOM 813 O O . LYS A 1 105 ? -9.361 4.660 -11.499 1.00 94.50 105 LYS A O 1
ATOM 818 N N . ALA A 1 106 ? -9.221 2.457 -11.891 1.00 92.56 106 ALA A N 1
ATOM 819 C CA . ALA A 1 106 ? -9.303 2.064 -10.488 1.00 92.56 106 ALA A CA 1
ATOM 820 C C . ALA A 1 106 ? -8.178 2.682 -9.644 1.00 92.56 106 ALA A C 1
ATOM 822 O O . ALA A 1 106 ? -8.400 3.023 -8.486 1.00 92.56 106 ALA A O 1
ATOM 823 N N . PHE A 1 107 ? -6.975 2.845 -10.201 1.00 90.56 107 PHE A N 1
ATOM 824 C CA . PHE A 1 107 ? -5.865 3.489 -9.496 1.00 90.56 107 PHE A CA 1
ATOM 825 C C . PHE A 1 107 ? -6.091 4.994 -9.339 1.00 90.56 107 PHE A C 1
ATOM 827 O O . PHE A 1 107 ? -5.828 5.532 -8.266 1.00 90.56 107 PHE A O 1
ATOM 834 N N . ILE A 1 108 ? -6.643 5.652 -10.362 1.00 90.62 108 ILE A N 1
ATOM 835 C CA . ILE A 1 108 ? -7.030 7.069 -10.299 1.00 90.62 108 ILE A CA 1
ATOM 836 C C . ILE A 1 108 ? -8.153 7.273 -9.270 1.00 90.62 108 ILE A C 1
ATOM 838 O O . ILE A 1 108 ? -8.030 8.124 -8.395 1.00 90.62 108 ILE A O 1
ATOM 842 N N . GLU A 1 109 ? -9.208 6.455 -9.313 1.00 90.75 109 GLU A N 1
ATOM 843 C CA . GLU A 1 109 ? -10.343 6.518 -8.378 1.00 90.75 109 GLU A CA 1
ATOM 844 C C . GLU A 1 109 ? -9.930 6.259 -6.924 1.00 90.75 109 GLU A C 1
ATOM 846 O O . GLU A 1 109 ? -10.467 6.870 -6.002 1.00 90.75 109 GLU A O 1
ATOM 851 N N . LYS A 1 110 ? -8.951 5.373 -6.706 1.00 87.12 110 LYS A N 1
ATOM 852 C CA . LYS A 1 110 ? -8.376 5.093 -5.381 1.00 87.12 110 LYS A CA 1
ATOM 853 C C . LYS A 1 110 ? -7.358 6.141 -4.926 1.00 87.12 110 LYS A C 1
ATOM 855 O O . LYS A 1 110 ? -6.865 6.036 -3.808 1.00 87.12 110 LYS A O 1
ATOM 860 N N . GLY A 1 111 ? -7.033 7.123 -5.769 1.00 84.44 111 GLY A N 1
ATOM 861 C CA . GLY A 1 111 ? -6.050 8.157 -5.462 1.00 84.44 111 GLY A CA 1
ATOM 862 C C . GLY A 1 111 ? -4.619 7.631 -5.357 1.00 84.44 111 GLY A C 1
ATOM 863 O O . GLY A 1 111 ? -3.824 8.224 -4.637 1.00 84.44 111 GLY A O 1
ATOM 864 N N . ILE A 1 112 ? -4.286 6.532 -6.042 1.00 84.56 112 ILE A N 1
ATOM 865 C CA . ILE A 1 112 ? -2.927 5.979 -6.085 1.00 84.56 112 ILE A CA 1
ATOM 866 C C . ILE A 1 112 ? -2.124 6.786 -7.112 1.00 84.56 112 ILE A C 1
ATOM 868 O O . ILE A 1 112 ? -2.395 6.666 -8.314 1.00 84.56 112 ILE A O 1
ATOM 872 N N . PRO A 1 113 ? -1.140 7.609 -6.708 1.00 84.12 113 PRO A N 1
ATOM 873 C CA . PRO A 1 113 ? -0.370 8.380 -7.672 1.00 84.12 113 PRO A CA 1
ATOM 874 C C . PRO A 1 113 ? 0.612 7.477 -8.436 1.00 84.12 113 PRO A C 1
ATOM 876 O O . PRO A 1 113 ? 0.837 6.314 -8.101 1.00 84.12 113 PRO A O 1
ATOM 879 N N . THR A 1 114 ? 1.156 7.987 -9.536 1.00 87.06 114 THR A N 1
ATOM 880 C CA . THR A 1 114 ? 2.118 7.251 -10.367 1.00 87.06 114 THR A CA 1
ATOM 881 C C . THR A 1 114 ? 3.495 7.174 -9.698 1.00 87.06 114 THR A C 1
ATOM 883 O O . THR A 1 114 ? 3.819 7.991 -8.839 1.00 87.06 114 THR A O 1
ATOM 886 N N . PHE A 1 115 ? 4.365 6.265 -10.162 1.00 78.75 115 PHE A N 1
ATOM 887 C CA . PHE A 1 115 ? 5.749 6.142 -9.666 1.00 78.75 115 PHE A CA 1
ATOM 888 C C . PHE A 1 115 ? 6.562 7.447 -9.712 1.00 78.75 115 PHE A C 1
ATOM 890 O O . PHE A 1 115 ? 7.472 7.656 -8.915 1.00 78.75 115 PHE A O 1
ATOM 897 N N . SER A 1 116 ? 6.268 8.330 -10.667 1.00 74.06 116 SER A N 1
ATOM 898 C CA . SER A 1 116 ? 6.923 9.638 -10.780 1.00 74.06 116 SER A CA 1
ATOM 899 C C . SER A 1 116 ? 6.276 10.716 -9.906 1.00 74.06 116 SER A C 1
ATOM 901 O O . SER A 1 116 ? 6.798 11.829 -9.845 1.00 74.06 116 SER A O 1
ATOM 903 N N . GLY A 1 117 ? 5.119 10.435 -9.300 1.00 72.69 117 GLY A N 1
ATOM 904 C CA . GLY A 1 117 ? 4.267 11.420 -8.635 1.00 72.69 117 GLY A CA 1
ATOM 905 C C . GLY A 1 117 ? 3.694 12.470 -9.591 1.00 72.69 117 GLY A C 1
ATOM 906 O O . GLY A 1 117 ? 3.258 13.530 -9.149 1.00 72.69 117 GLY A O 1
ATOM 907 N N . ARG A 1 118 ? 3.745 12.231 -10.909 1.00 74.44 118 ARG A N 1
ATOM 908 C CA . ARG A 1 118 ? 3.305 13.181 -11.939 1.00 74.44 118 ARG A CA 1
ATOM 909 C C . ARG A 1 118 ? 2.367 12.495 -12.926 1.00 74.44 118 ARG A C 1
ATOM 911 O O . ARG A 1 118 ? 2.720 11.460 -13.492 1.00 74.44 118 ARG A O 1
ATOM 918 N N . GLY A 1 119 ? 1.224 13.127 -13.183 1.00 83.94 119 GLY A N 1
ATOM 919 C CA . GLY A 1 119 ? 0.219 12.642 -14.131 1.00 83.94 119 GLY A CA 1
ATOM 920 C C . GLY A 1 119 ? -0.597 11.456 -13.614 1.00 83.94 119 GLY A C 1
ATOM 921 O O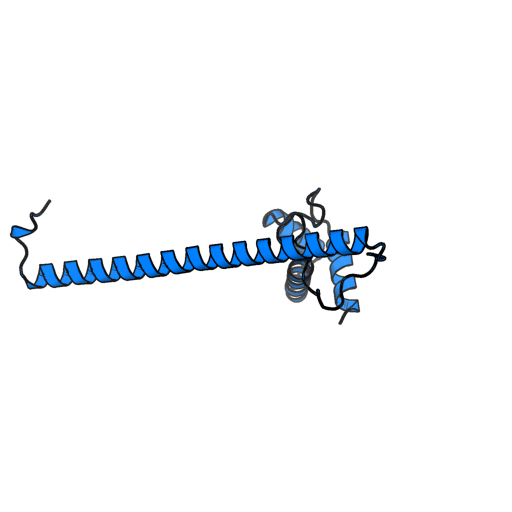 . GLY A 1 119 ? -0.461 11.044 -12.463 1.00 83.94 119 GLY A O 1
ATOM 922 N N . GLU A 1 120 ? -1.453 10.925 -14.482 1.00 90.25 120 GLU A N 1
ATOM 923 C CA . GLU A 1 120 ? -2.390 9.846 -14.166 1.00 90.25 120 GLU A CA 1
ATOM 924 C C . GLU A 1 120 ? -1.889 8.475 -14.635 1.00 90.25 120 GLU A C 1
ATOM 926 O O . GLU A 1 120 ? -0.976 8.349 -15.459 1.00 90.25 120 GLU A O 1
ATOM 931 N N . TRP A 1 121 ? -2.510 7.419 -14.111 1.00 92.25 121 TRP A N 1
ATOM 932 C CA . TRP A 1 121 ? -2.275 6.067 -14.594 1.00 92.25 121 TRP A CA 1
ATOM 933 C C . TRP A 1 121 ? -2.858 5.876 -15.997 1.00 92.25 121 TRP A C 1
ATOM 935 O O . TRP A 1 121 ? -3.980 6.270 -16.299 1.00 92.25 121 TRP A O 1
ATOM 945 N N . HIS A 1 122 ? -2.092 5.212 -16.862 1.00 94.62 122 HIS A N 1
ATOM 946 C CA . HIS A 1 122 ? -2.512 4.862 -18.218 1.00 94.62 122 HIS A CA 1
ATOM 947 C C . HIS A 1 122 ? -2.360 3.358 -18.439 1.00 94.62 122 HIS A C 1
ATOM 949 O O . HIS A 1 122 ? -1.393 2.752 -17.958 1.00 94.62 122 HIS A O 1
ATOM 955 N N . ALA A 1 123 ? -3.254 2.758 -19.229 1.00 94.88 123 ALA A N 1
ATOM 956 C CA . ALA A 1 123 ? -3.228 1.322 -19.512 1.00 94.88 123 ALA A CA 1
ATOM 957 C C . ALA A 1 123 ? -1.897 0.832 -20.083 1.00 94.88 123 ALA A C 1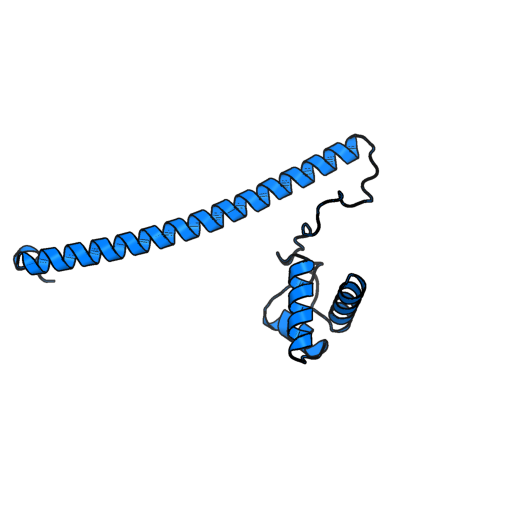
ATOM 959 O O . ALA A 1 123 ? -1.449 -0.262 -19.746 1.00 94.88 123 ALA A O 1
ATOM 960 N N . GLN A 1 124 ? -1.210 1.645 -20.890 1.00 93.69 124 GLN A N 1
ATOM 961 C CA . GLN A 1 124 ? 0.107 1.292 -21.421 1.00 93.69 124 GLN A CA 1
ATOM 962 C C . GLN A 1 124 ? 1.145 1.076 -20.307 1.00 93.69 124 GLN A C 1
ATOM 964 O O . GLN A 1 124 ? 1.946 0.141 -20.372 1.00 93.69 124 GLN A O 1
ATOM 969 N N . THR A 1 125 ? 1.123 1.916 -19.270 1.00 92.81 125 THR A N 1
ATOM 970 C CA . THR A 1 125 ? 2.024 1.800 -18.119 1.00 92.81 125 THR A CA 1
ATOM 971 C C . THR A 1 125 ? 1.704 0.545 -17.316 1.00 92.81 125 THR A C 1
ATOM 973 O O . THR A 1 125 ? 2.616 -0.225 -17.014 1.00 92.81 125 THR A O 1
ATOM 976 N N . ILE A 1 126 ? 0.420 0.294 -17.041 1.00 93.62 126 ILE A N 1
ATOM 977 C CA . ILE A 1 126 ? -0.047 -0.922 -16.359 1.00 93.62 126 ILE A CA 1
ATOM 978 C C . ILE A 1 126 ? 0.379 -2.176 -17.134 1.00 93.62 126 ILE A C 1
ATOM 980 O O . ILE A 1 126 ? 0.964 -3.093 -16.560 1.00 93.62 126 ILE A O 1
ATOM 984 N N . HIS A 1 127 ? 0.165 -2.196 -18.451 1.00 92.31 127 HIS A N 1
ATOM 985 C CA . HIS A 1 127 ? 0.547 -3.306 -19.321 1.00 92.31 127 HIS A CA 1
ATOM 986 C C . HIS A 1 127 ? 2.059 -3.567 -19.294 1.00 92.31 127 HIS A C 1
ATOM 988 O O . HIS A 1 127 ? 2.491 -4.714 -19.164 1.00 92.31 127 HIS A O 1
ATOM 994 N N . ARG A 1 128 ? 2.881 -2.509 -19.360 1.00 91.94 128 ARG A N 1
ATOM 995 C CA . ARG A 1 128 ? 4.342 -2.630 -19.259 1.00 91.94 128 ARG A CA 1
ATOM 996 C C . ARG A 1 128 ? 4.752 -3.273 -17.935 1.00 91.94 128 ARG A C 1
ATOM 998 O O . ARG A 1 128 ? 5.567 -4.189 -17.942 1.00 91.94 128 ARG A O 1
ATOM 1005 N N . LEU A 1 129 ? 4.173 -2.825 -16.821 1.00 90.19 129 LEU A N 1
ATOM 1006 C CA . LEU A 1 129 ? 4.471 -3.358 -15.489 1.00 90.19 129 LEU A CA 1
ATOM 1007 C C . LEU A 1 129 ? 4.052 -4.820 -15.349 1.00 90.19 129 LEU A C 1
ATOM 1009 O O . LEU A 1 129 ? 4.839 -5.630 -14.865 1.00 90.19 129 LEU A O 1
ATOM 1013 N N . PHE A 1 130 ? 2.860 -5.167 -15.834 1.00 92.38 130 PHE A N 1
ATOM 1014 C CA . PHE A 1 130 ? 2.364 -6.540 -15.845 1.00 92.38 130 PHE A CA 1
ATOM 1015 C C . PHE A 1 130 ? 3.306 -7.480 -16.614 1.00 92.38 130 PHE A C 1
ATOM 1017 O O . PHE A 1 130 ? 3.678 -8.540 -16.112 1.00 92.38 130 PHE A O 1
ATOM 1024 N N . ASN A 1 131 ? 3.757 -7.075 -17.804 1.00 89.44 131 ASN A N 1
ATOM 1025 C CA . ASN A 1 131 ? 4.671 -7.884 -18.613 1.00 89.44 131 ASN A CA 1
ATOM 1026 C C . ASN A 1 131 ? 6.068 -7.988 -17.996 1.00 89.44 131 ASN A C 1
ATOM 1028 O O . ASN A 1 131 ? 6.668 -9.062 -18.013 1.00 89.44 131 ASN A O 1
ATOM 1032 N N . SER A 1 132 ? 6.586 -6.891 -17.434 1.00 83.19 132 SER A N 1
ATOM 1033 C CA . SER A 1 132 ? 7.854 -6.913 -16.702 1.00 83.19 132 SER A CA 1
ATOM 1034 C C . SER A 1 132 ? 7.804 -7.875 -15.514 1.00 83.19 132 SER A C 1
ATOM 1036 O O . SER A 1 132 ? 8.770 -8.594 -15.290 1.00 83.19 132 SER A O 1
ATOM 1038 N N . ALA A 1 133 ? 6.676 -7.931 -14.801 1.00 84.12 133 ALA A N 1
ATOM 1039 C CA . ALA A 1 133 ? 6.476 -8.839 -13.676 1.00 84.12 133 ALA A CA 1
ATOM 1040 C C . ALA A 1 133 ? 6.359 -10.304 -14.112 1.00 84.12 133 ALA A C 1
ATOM 1042 O O . ALA A 1 133 ? 6.981 -11.176 -13.514 1.00 84.12 133 ALA A O 1
ATOM 1043 N N . LYS A 1 134 ? 5.616 -10.584 -15.192 1.00 81.69 134 LYS A N 1
ATOM 1044 C CA . LYS A 1 134 ? 5.500 -11.943 -15.741 1.00 81.69 134 LYS A CA 1
ATOM 1045 C C . LYS A 1 134 ? 6.828 -12.519 -16.221 1.00 81.69 134 LYS A C 1
ATOM 1047 O O . LYS A 1 134 ? 7.002 -13.724 -16.148 1.00 81.69 134 LYS A O 1
ATOM 1052 N N . LYS A 1 135 ? 7.737 -11.680 -16.721 1.00 75.50 135 LYS A N 1
ATOM 1053 C CA . LYS A 1 135 ? 9.060 -12.111 -17.194 1.00 75.50 135 LYS A CA 1
ATOM 1054 C C . LYS A 1 135 ? 10.030 -12.446 -16.050 1.00 75.50 135 LYS A C 1
ATOM 1056 O O . LYS A 1 135 ? 11.030 -13.110 -16.292 1.00 75.50 135 LYS A O 1
ATOM 1061 N N . ALA A 1 136 ? 9.764 -11.947 -14.844 1.00 66.06 136 ALA A N 1
ATOM 1062 C CA . ALA A 1 136 ? 10.590 -12.174 -13.661 1.00 66.06 136 ALA A CA 1
ATOM 1063 C C . ALA A 1 136 ? 10.153 -13.401 -12.829 1.00 66.06 136 ALA A C 1
ATOM 1065 O O . ALA A 1 136 ? 10.814 -13.714 -11.845 1.00 66.06 136 ALA A O 1
ATOM 1066 N N . ARG A 1 137 ? 9.053 -14.067 -13.212 1.00 56.28 137 ARG A N 1
ATOM 1067 C CA . ARG A 1 137 ? 8.600 -15.365 -12.683 1.00 56.28 137 ARG A CA 1
ATOM 1068 C C . ARG A 1 137 ? 9.056 -16.495 -13.596 1.00 56.28 137 ARG A C 1
ATOM 1070 O O . ARG A 1 137 ? 9.309 -17.588 -13.051 1.00 56.28 137 ARG A O 1
#

Sequence (137 aa):
MGDLKDKTPEELKTILSDQFSALSKSLGRFMEINQAETESQNRCNESVSHFFTRIQAFLAGENISQPLSGEEGYVIDASGHTKQEVVSLILSLRDQGLTFDDIAKAFIEKGIPTFSGRGEWHAQTIHRLFNSAKKAR

pLDDT: mean 79.72, std 14.54, range [43.81, 96.44]

Secondary structure (DSSP, 8-state):
---GGG--HHHHHHHHHHHHHHHHHHHHHHHHHHHHHHHHHHHHHHHHHHHHHHHHHHHTT--TTS--TT-TT--B-TTS-BHHHHHHHHHHHHHTT--HHHHHHHHHHTT---TTSSS---HHHHHHHHHHHHHT-

Radius of gyration: 25.31 Å; chains: 1; bounding box: 63×29×68 Å

Foldseek 3Di:
DDDPVVDDPVRVVVVVVVVVVVVVVVVVVVVVVVVVVVVVVVVVVVLVVVVVVLVVCVVVVHDPPDDDPPDPWPQCAVQNHTLVRLLVQLVVVVVVVDALQRSQVVCVVVVRADSNNDDGGDSVVSVVSNVVVVVVD